Protein AF-A0A4W6FA17-F1 (afdb_monomer_lite)

Secondary structure (DSSP, 8-state):
----HHHHHHHHHHHHHHHH-S--HHHHHHHHHTTSS-HHHHHHHHTSSSHHHHHHHHHHHHHHS-TTSSHHHHHHHHS--

Sequence (81 aa):
TDHKDGQHFIDRHRTALIQRVNDTGPILDELMDWGLISSENYESVRALKTTQDQMRAILKPVSAARMKHLRPLISELEGSG

Foldseek 3Di:
DDQVVVLVVCVVCLVVCLVVDQDCVVVLVVCVVVVLDDPVLSVVLVPDPGSSSSSVSSSVSVSVPRCPPCVVVVCVVVVPD

Organism: Lates calcarifer (NCBI:txid8187)

InterPro domains:
  IPR001315 CARD domain [PF00619] (7-62)
  IPR001315 CARD domain [PS50209] (2-62)
  IPR011029 Death-like domain superfamily [G3DSA:1.10.533.10] (7-80)
  IPR011029 Death-like domain superfamily [SSF47986] (4-69)
  IPR051249 NLRP Inflammasome [PTHR46985] (4-68)

Structure (mmCIF, N/CA/C/O backbone):
data_AF-A0A4W6FA17-F1
#
_entry.id   AF-A0A4W6FA17-F1
#
loop_
_atom_site.group_PDB
_atom_site.id
_atom_site.type_symbol
_atom_site.label_atom_id
_atom_site.label_alt_id
_atom_site.label_comp_id
_atom_site.label_asym_id
_atom_site.label_entity_id
_atom_site.label_seq_id
_atom_site.pdbx_PDB_ins_code
_atom_site.Cartn_x
_atom_site.Cartn_y
_atom_site.Cartn_z
_atom_site.occupancy
_atom_site.B_iso_or_equiv
_atom_site.auth_seq_id
_atom_site.auth_comp_id
_atom_site.auth_asym_id
_atom_site.auth_atom_id
_atom_site.pdbx_PDB_model_num
ATOM 1 N N . THR A 1 1 ? 25.478 3.958 -13.140 1.00 38.31 1 THR A N 1
ATOM 2 C CA . THR A 1 1 ? 24.370 2.989 -13.024 1.00 38.31 1 THR A CA 1
ATOM 3 C C . THR A 1 1 ? 23.313 3.612 -12.143 1.00 38.31 1 THR A C 1
ATOM 5 O O . THR A 1 1 ? 23.370 3.492 -10.922 1.00 38.31 1 THR A O 1
ATOM 8 N N . ASP A 1 2 ? 22.427 4.387 -12.765 1.00 40.06 2 ASP A N 1
ATOM 9 C CA . ASP A 1 2 ? 21.399 5.145 -12.060 1.00 40.06 2 ASP A CA 1
ATOM 10 C C . ASP A 1 2 ? 20.347 4.177 -11.497 1.00 40.06 2 ASP A C 1
ATOM 12 O O . ASP A 1 2 ? 19.704 3.433 -12.230 1.00 40.06 2 ASP A O 1
ATOM 16 N N . HIS A 1 3 ? 20.302 4.074 -10.170 1.00 48.12 3 HIS A N 1
ATOM 17 C CA . HIS A 1 3 ? 19.339 3.259 -9.425 1.00 48.12 3 HIS A CA 1
ATOM 18 C C . HIS A 1 3 ? 18.256 4.150 -8.790 1.00 48.12 3 HIS A C 1
ATOM 20 O O . HIS A 1 3 ? 17.575 3.703 -7.868 1.00 48.12 3 HIS A O 1
ATOM 26 N N . LYS A 1 4 ? 18.129 5.416 -9.216 1.00 51.06 4 LYS A N 1
ATOM 27 C CA . LYS A 1 4 ? 17.239 6.392 -8.581 1.00 51.06 4 LYS A CA 1
ATOM 28 C C . LYS A 1 4 ? 15.867 6.452 -9.246 1.00 51.06 4 LYS A C 1
ATOM 30 O O . LYS A 1 4 ? 14.886 6.700 -8.549 1.00 51.06 4 LYS A O 1
ATOM 35 N N . ASP A 1 5 ? 15.764 6.154 -10.539 1.00 52.81 5 ASP A N 1
ATOM 36 C CA . ASP A 1 5 ? 14.511 6.309 -11.294 1.00 52.81 5 ASP A CA 1
ATOM 37 C C . ASP A 1 5 ? 13.331 5.514 -10.724 1.00 52.81 5 ASP A C 1
ATOM 39 O O . ASP A 1 5 ? 12.223 6.032 -10.592 1.00 52.81 5 ASP A O 1
ATOM 43 N N . GLY A 1 6 ? 13.556 4.274 -10.296 1.00 53.12 6 GLY A N 1
ATOM 44 C CA . GLY A 1 6 ? 12.458 3.454 -9.800 1.00 53.12 6 GLY A CA 1
ATOM 45 C C . GLY A 1 6 ? 11.981 3.827 -8.381 1.00 53.12 6 GLY A C 1
ATOM 46 O O . GLY A 1 6 ? 10.783 3.764 -8.098 1.00 53.12 6 GLY A O 1
ATOM 47 N N . GLN A 1 7 ? 12.878 4.303 -7.507 1.00 56.16 7 GLN A N 1
ATOM 48 C CA . GLN A 1 7 ? 12.476 4.903 -6.225 1.00 56.16 7 GLN A CA 1
ATOM 49 C C . GLN A 1 7 ? 11.612 6.145 -6.469 1.00 56.16 7 GLN A C 1
ATOM 51 O O . GLN A 1 7 ? 10.561 6.306 -5.850 1.00 56.16 7 GLN A O 1
ATOM 56 N N . HIS A 1 8 ? 12.014 6.980 -7.432 1.00 62.16 8 HIS A N 1
ATOM 57 C CA . HIS A 1 8 ? 11.262 8.172 -7.807 1.00 62.16 8 HIS A CA 1
ATOM 58 C C . HIS A 1 8 ? 9.900 7.852 -8.430 1.00 62.16 8 HIS A C 1
ATOM 60 O O . HIS A 1 8 ? 8.954 8.604 -8.199 1.00 62.16 8 HIS A O 1
ATOM 66 N N . PHE A 1 9 ? 9.766 6.746 -9.166 1.00 63.44 9 PHE A N 1
ATOM 67 C CA . PHE A 1 9 ? 8.486 6.309 -9.722 1.00 63.44 9 PHE A CA 1
ATOM 68 C C . PHE A 1 9 ? 7.488 5.958 -8.614 1.00 63.44 9 PHE A C 1
ATOM 70 O O . PHE A 1 9 ? 6.406 6.539 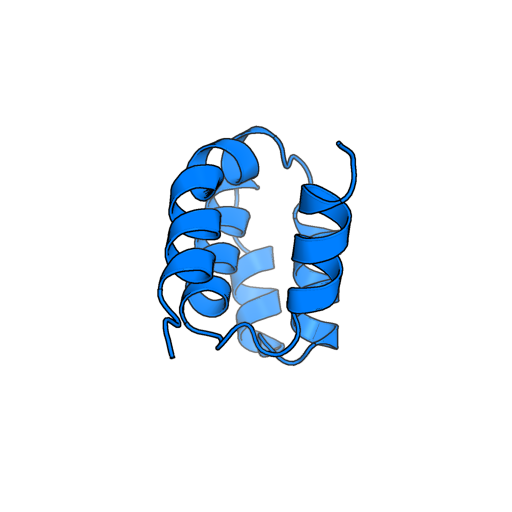-8.539 1.00 63.44 9 PHE A O 1
ATOM 77 N N . ILE A 1 10 ? 7.866 5.073 -7.691 1.00 65.44 10 ILE A N 1
ATOM 78 C CA . ILE A 1 10 ? 6.958 4.649 -6.619 1.00 65.44 10 ILE A CA 1
ATOM 79 C C . ILE A 1 10 ? 6.642 5.804 -5.669 1.00 65.44 10 ILE A C 1
ATOM 81 O O . ILE A 1 10 ? 5.488 5.942 -5.274 1.00 65.44 10 ILE A O 1
ATOM 85 N N . ASP A 1 11 ? 7.600 6.686 -5.370 1.00 66.19 11 ASP A N 1
ATOM 86 C CA . ASP A 1 11 ? 7.336 7.874 -4.552 1.00 66.19 11 ASP A CA 1
ATOM 87 C C . ASP A 1 11 ? 6.429 8.897 -5.257 1.00 66.19 11 ASP A C 1
ATOM 89 O O . ASP A 1 11 ? 5.545 9.467 -4.614 1.00 66.19 11 ASP A O 1
ATOM 93 N N . ARG A 1 12 ? 6.569 9.096 -6.577 1.00 71.00 12 ARG A N 1
ATOM 94 C CA . ARG A 1 12 ? 5.659 9.961 -7.356 1.00 71.00 12 ARG A CA 1
ATOM 95 C C . ARG A 1 12 ? 4.253 9.380 -7.459 1.00 71.00 12 ARG A C 1
ATOM 97 O O . ARG A 1 12 ? 3.277 10.119 -7.353 1.00 71.00 12 ARG A O 1
ATOM 104 N N . HIS A 1 13 ? 4.141 8.068 -7.644 1.00 71.69 13 HIS A N 1
ATOM 105 C CA . HIS A 1 13 ? 2.859 7.382 -7.795 1.00 71.69 13 HIS A CA 1
ATOM 106 C C . HIS A 1 13 ? 2.250 6.939 -6.461 1.00 71.69 13 HIS A C 1
ATOM 108 O O . HIS A 1 13 ? 1.108 6.483 -6.434 1.00 71.69 13 HIS A O 1
ATOM 114 N N . ARG A 1 14 ? 2.957 7.143 -5.342 1.00 72.12 14 ARG A N 1
ATOM 115 C CA . ARG A 1 14 ? 2.560 6.703 -4.001 1.00 72.12 14 ARG A CA 1
ATOM 116 C C . ARG A 1 14 ? 1.161 7.170 -3.629 1.00 72.12 14 ARG A C 1
ATOM 118 O O . ARG A 1 14 ? 0.323 6.375 -3.222 1.00 72.12 14 ARG A O 1
ATOM 125 N N . THR A 1 15 ? 0.902 8.463 -3.797 1.00 75.44 15 THR A N 1
ATOM 126 C CA . THR A 1 15 ? -0.383 9.078 -3.448 1.00 75.44 15 THR A CA 1
ATOM 127 C C . THR A 1 15 ? -1.509 8.559 -4.340 1.00 75.44 15 THR A C 1
ATOM 129 O O . THR A 1 15 ? -2.603 8.296 -3.850 1.00 75.44 15 THR A O 1
ATOM 132 N N . ALA A 1 16 ? -1.235 8.353 -5.631 1.00 77.44 16 ALA A N 1
ATOM 133 C CA . ALA A 1 16 ? -2.212 7.817 -6.574 1.00 77.44 16 ALA A CA 1
ATOM 134 C C . ALA A 1 16 ? -2.543 6.345 -6.280 1.00 77.44 16 ALA A C 1
ATOM 136 O O . ALA A 1 16 ? -3.711 5.973 -6.306 1.00 77.44 16 ALA A O 1
ATOM 137 N N . LEU A 1 17 ? -1.541 5.529 -5.941 1.00 76.31 17 LEU A N 1
ATOM 138 C CA . LEU A 1 17 ? -1.711 4.134 -5.525 1.00 76.31 17 LEU A CA 1
ATOM 139 C C . LEU A 1 17 ? -2.511 4.028 -4.223 1.00 76.31 17 LEU A C 1
ATOM 141 O O . LEU A 1 17 ? -3.472 3.272 -4.170 1.00 76.31 17 LEU A O 1
ATOM 145 N N . ILE A 1 18 ? -2.188 4.840 -3.211 1.00 77.06 18 ILE A N 1
ATOM 146 C CA . ILE A 1 18 ? -2.923 4.879 -1.932 1.00 77.06 18 ILE A CA 1
ATOM 147 C C . ILE A 1 18 ? -4.403 5.252 -2.130 1.00 77.06 18 ILE A C 1
ATOM 149 O O . ILE A 1 18 ? -5.252 4.787 -1.379 1.00 77.06 18 ILE A O 1
ATOM 153 N N . GLN A 1 19 ? -4.716 6.105 -3.110 1.00 76.25 19 GLN A N 1
ATOM 154 C CA . GLN A 1 19 ? -6.085 6.565 -3.371 1.00 76.25 19 GLN A CA 1
ATOM 155 C C . GLN A 1 19 ? -6.865 5.666 -4.343 1.00 76.25 19 GLN A C 1
ATOM 157 O O . GLN A 1 19 ? -8.085 5.596 -4.245 1.00 76.25 19 GLN A O 1
ATOM 162 N N . ARG A 1 20 ? -6.198 5.000 -5.298 1.00 77.44 20 ARG A N 1
ATOM 163 C CA . ARG A 1 20 ? -6.857 4.123 -6.288 1.00 77.44 20 ARG A CA 1
ATOM 164 C C . ARG A 1 20 ? -7.030 2.689 -5.801 1.00 77.44 20 ARG A C 1
ATOM 166 O O . ARG A 1 20 ? -7.947 2.014 -6.262 1.00 77.44 20 ARG A O 1
ATOM 173 N N . VAL A 1 21 ? -6.150 2.210 -4.924 1.00 76.25 21 VAL A N 1
ATOM 174 C CA . VAL A 1 21 ? -6.219 0.849 -4.392 1.00 76.25 21 VAL A CA 1
ATOM 175 C C . VAL A 1 21 ? -7.216 0.812 -3.239 1.00 76.25 21 VAL A C 1
ATOM 177 O O . VAL A 1 21 ? -6.980 1.394 -2.184 1.00 76.25 21 VAL A O 1
ATOM 180 N N . ASN A 1 22 ? -8.324 0.103 -3.450 1.00 77.12 22 ASN A N 1
ATOM 181 C CA . ASN A 1 22 ? -9.333 -0.153 -2.419 1.00 77.12 22 ASN A CA 1
ATOM 182 C C . ASN A 1 22 ? -9.132 -1.499 -1.707 1.00 77.12 22 ASN A C 1
ATOM 184 O O . ASN A 1 22 ? -9.678 -1.693 -0.622 1.00 77.12 22 ASN A O 1
ATOM 188 N N . ASP A 1 23 ? -8.313 -2.385 -2.277 1.00 81.06 23 ASP A N 1
ATOM 189 C CA . ASP A 1 23 ? -7.964 -3.681 -1.702 1.00 81.06 23 ASP A CA 1
ATOM 190 C C . ASP A 1 23 ? -6.446 -3.886 -1.741 1.00 81.06 23 ASP A C 1
ATOM 192 O O . ASP A 1 23 ? -5.840 -3.923 -2.812 1.00 81.06 23 ASP A O 1
ATOM 196 N N . THR A 1 24 ? -5.827 -3.982 -0.565 1.00 83.44 24 THR A N 1
ATOM 197 C CA . THR A 1 24 ? -4.381 -4.209 -0.448 1.00 83.44 24 THR A CA 1
ATOM 198 C C . THR A 1 24 ? -4.002 -5.680 -0.369 1.00 83.44 24 THR A C 1
ATOM 200 O O . THR A 1 24 ? -2.818 -5.977 -0.497 1.00 83.44 24 THR A O 1
ATOM 203 N N . GLY A 1 25 ? -4.965 -6.589 -0.178 1.00 82.25 25 GLY A N 1
ATOM 204 C CA . GLY A 1 25 ? -4.711 -8.019 0.001 1.00 82.25 25 GLY A CA 1
ATOM 205 C C . GLY A 1 25 ? -3.865 -8.615 -1.127 1.00 82.25 25 GLY A C 1
ATOM 206 O O . GLY A 1 25 ? -2.784 -9.125 -0.837 1.00 82.25 25 GLY A O 1
ATOM 207 N N . PRO A 1 26 ? -4.262 -8.445 -2.404 1.00 82.75 26 PRO A N 1
ATOM 208 C CA . PRO A 1 26 ? -3.506 -8.976 -3.538 1.00 82.75 26 PRO A CA 1
ATOM 209 C C . PRO A 1 26 ? -2.073 -8.434 -3.625 1.00 82.75 26 PRO A C 1
ATOM 211 O O . PRO A 1 26 ? -1.142 -9.173 -3.923 1.00 82.75 26 PRO A O 1
ATOM 214 N N . ILE A 1 27 ? -1.876 -7.149 -3.314 1.00 82.12 27 ILE A N 1
ATOM 215 C CA . ILE A 1 27 ? -0.549 -6.513 -3.341 1.00 82.12 27 ILE A CA 1
ATOM 216 C C . ILE A 1 27 ? 0.321 -7.065 -2.208 1.00 82.12 27 ILE A C 1
ATOM 218 O O . ILE A 1 27 ? 1.518 -7.279 -2.376 1.00 82.12 27 ILE A O 1
ATOM 222 N N . LEU A 1 28 ? -0.275 -7.289 -1.037 1.00 83.06 28 LEU A N 1
ATOM 223 C CA . LEU A 1 28 ? 0.411 -7.863 0.111 1.00 83.06 28 LEU A CA 1
ATOM 224 C C . LEU A 1 28 ? 0.839 -9.312 -0.161 1.00 83.06 28 LEU A C 1
ATOM 226 O O . LEU A 1 28 ? 1.958 -9.684 0.191 1.00 83.06 28 LEU A O 1
ATOM 230 N N . ASP A 1 29 ? -0.022 -10.094 -0.817 1.00 84.56 29 ASP A N 1
ATOM 231 C CA . ASP A 1 29 ? 0.267 -11.471 -1.225 1.00 84.56 29 ASP A CA 1
ATOM 232 C C . ASP A 1 29 ? 1.420 -11.520 -2.237 1.00 84.56 29 ASP A C 1
ATOM 234 O O . ASP A 1 29 ? 2.369 -12.273 -2.026 1.00 84.56 29 ASP A O 1
ATOM 238 N N . GLU A 1 30 ? 1.416 -10.664 -3.267 1.00 82.31 30 GLU A N 1
ATOM 239 C CA . GLU A 1 30 ? 2.527 -10.573 -4.232 1.00 82.31 30 GLU A CA 1
ATOM 240 C C . GLU A 1 30 ? 3.854 -10.206 -3.552 1.00 82.31 30 GLU A C 1
ATOM 242 O O . GLU A 1 30 ? 4.902 -10.780 -3.847 1.00 82.31 30 GLU A O 1
ATOM 247 N N . LEU A 1 31 ? 3.831 -9.274 -2.597 1.00 82.06 31 LEU A N 1
ATOM 248 C CA . LEU A 1 31 ? 5.038 -8.869 -1.872 1.00 82.06 31 LEU A CA 1
ATOM 249 C C . LEU A 1 31 ? 5.588 -9.971 -0.973 1.00 82.06 31 LEU A C 1
ATOM 251 O O . LEU A 1 31 ? 6.807 -10.060 -0.793 1.00 82.06 31 LEU A O 1
ATOM 255 N N . MET A 1 32 ? 4.703 -10.770 -0.382 1.00 83.44 32 MET A N 1
ATOM 256 C CA . MET A 1 32 ? 5.087 -11.914 0.432 1.00 83.44 32 MET A CA 1
ATOM 257 C C . MET A 1 32 ? 5.629 -13.049 -0.442 1.00 83.44 32 MET A C 1
ATOM 259 O O . MET A 1 32 ? 6.655 -13.630 -0.091 1.00 83.44 32 MET A O 1
ATOM 263 N N . ASP A 1 33 ? 5.019 -13.299 -1.603 1.00 82.31 33 ASP A N 1
ATOM 264 C CA . ASP A 1 33 ? 5.492 -14.274 -2.594 1.00 82.31 33 ASP A CA 1
ATOM 265 C C . ASP A 1 33 ? 6.885 -13.909 -3.135 1.00 82.31 33 ASP A C 1
ATOM 267 O O . ASP A 1 33 ? 7.787 -14.744 -3.205 1.00 82.31 33 ASP A O 1
ATOM 271 N N . TRP A 1 34 ? 7.127 -12.620 -3.391 1.00 79.56 34 TRP A N 1
ATOM 272 C CA . TRP A 1 34 ? 8.446 -12.114 -3.787 1.00 79.56 34 TRP A CA 1
ATOM 273 C C . TRP A 1 34 ? 9.466 -12.054 -2.641 1.00 79.56 34 TRP A C 1
ATOM 275 O O . TRP A 1 34 ? 10.614 -11.659 -2.863 1.00 79.56 34 TRP A O 1
ATOM 285 N N . GLY A 1 35 ? 9.071 -12.403 -1.412 1.00 79.06 35 GLY A N 1
ATOM 286 C CA . GLY A 1 35 ? 9.936 -12.367 -0.232 1.00 79.06 35 GLY A CA 1
ATOM 287 C C . GLY A 1 35 ? 10.393 -10.958 0.162 1.00 79.06 35 GLY A C 1
ATOM 288 O O . GLY A 1 35 ? 11.422 -10.804 0.820 1.00 79.06 35 GLY A O 1
ATOM 289 N N . LEU A 1 36 ? 9.660 -9.918 -0.254 1.00 76.88 36 LEU A N 1
ATOM 290 C CA . LEU A 1 36 ? 9.970 -8.521 0.069 1.00 76.88 36 LEU A CA 1
ATOM 291 C C . LEU A 1 36 ? 9.471 -8.110 1.456 1.00 76.88 36 LEU A C 1
ATOM 293 O O . LEU A 1 36 ? 9.977 -7.148 2.038 1.00 76.88 36 LEU A O 1
ATOM 297 N N . ILE A 1 37 ? 8.486 -8.833 1.986 1.00 80.75 37 ILE A N 1
ATOM 298 C CA . ILE A 1 37 ? 7.957 -8.660 3.338 1.00 80.75 37 ILE A CA 1
ATOM 299 C C . ILE A 1 37 ? 7.942 -10.005 4.070 1.00 80.75 37 ILE A C 1
ATOM 301 O O . ILE A 1 37 ? 7.750 -11.055 3.464 1.00 80.75 37 ILE A O 1
ATOM 305 N N . SER A 1 38 ? 8.152 -9.975 5.386 1.00 84.62 38 SER A N 1
ATOM 306 C CA . SER A 1 38 ? 7.976 -11.143 6.252 1.00 84.62 38 SER A CA 1
ATOM 307 C C . SER A 1 38 ? 6.496 -11.372 6.569 1.00 84.62 38 SER A C 1
ATOM 309 O O . SER A 1 38 ? 5.697 -10.437 6.508 1.00 84.62 38 SER A O 1
ATOM 311 N N . SER A 1 39 ? 6.137 -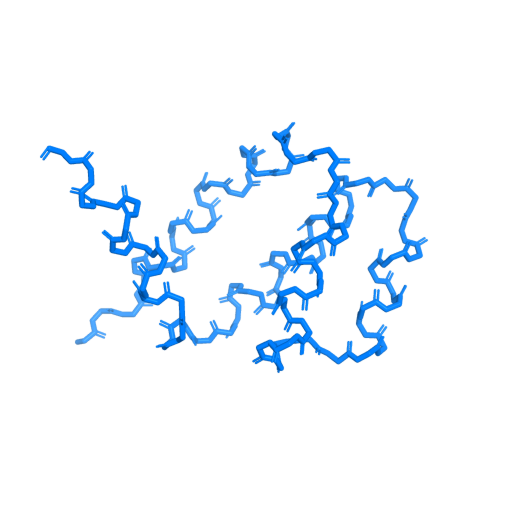12.585 6.999 1.00 85.19 39 SER A N 1
ATOM 312 C CA . SER A 1 39 ? 4.784 -12.891 7.493 1.00 85.19 39 SER A CA 1
ATOM 313 C C . SER A 1 39 ? 4.359 -11.971 8.646 1.00 85.19 39 SER A C 1
ATOM 315 O O . SER A 1 39 ? 3.209 -11.558 8.713 1.00 85.19 39 SER A O 1
ATOM 317 N N . GLU A 1 40 ? 5.294 -11.571 9.512 1.00 87.06 40 GLU A N 1
ATOM 318 C CA . GLU A 1 40 ? 5.036 -10.600 10.584 1.00 87.06 40 GLU A CA 1
ATOM 319 C C . GLU A 1 40 ? 4.672 -9.213 10.032 1.00 87.06 40 GLU A C 1
ATOM 321 O O . GLU A 1 40 ? 3.723 -8.584 10.502 1.00 87.06 40 GLU A O 1
ATOM 326 N N . ASN A 1 41 ? 5.380 -8.745 8.997 1.00 83.50 41 ASN A N 1
ATOM 327 C CA . ASN A 1 41 ? 5.028 -7.501 8.314 1.00 83.50 41 ASN A CA 1
ATOM 328 C C . ASN A 1 41 ? 3.688 -7.632 7.586 1.00 83.50 41 ASN A C 1
ATOM 330 O O . ASN A 1 41 ? 2.902 -6.691 7.619 1.00 83.50 41 ASN A O 1
ATOM 334 N N . TYR A 1 42 ? 3.413 -8.778 6.963 1.00 87.50 42 TYR A N 1
ATOM 335 C CA . TYR A 1 42 ? 2.130 -9.059 6.324 1.00 87.50 42 TYR A CA 1
ATOM 336 C C . TYR A 1 42 ? 0.980 -8.924 7.331 1.00 87.50 42 TYR A C 1
ATOM 338 O O . TYR A 1 42 ? 0.063 -8.130 7.126 1.00 87.50 42 TYR A O 1
ATOM 346 N N . GLU A 1 43 ? 1.049 -9.617 8.468 1.00 88.00 43 GLU A N 1
ATOM 347 C CA . GLU A 1 43 ? 0.006 -9.534 9.495 1.00 88.00 43 GLU A CA 1
ATOM 34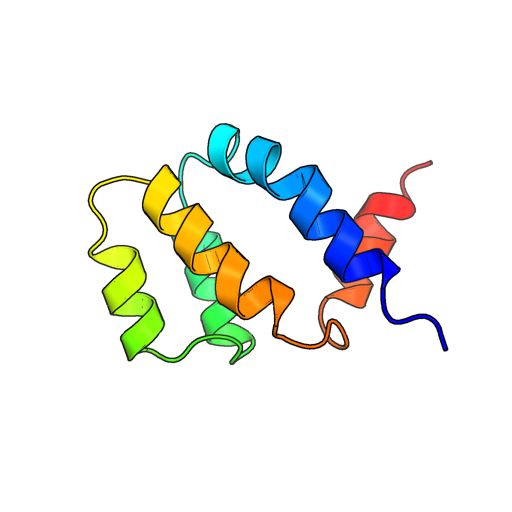8 C C . GLU A 1 43 ? -0.096 -8.133 10.104 1.00 88.00 43 GLU A C 1
ATOM 350 O O . GLU A 1 43 ? -1.200 -7.617 10.276 1.00 88.00 43 GLU A O 1
ATOM 355 N N . SER A 1 44 ? 1.038 -7.473 10.348 1.00 88.81 44 SER A N 1
ATOM 356 C CA . SER A 1 44 ? 1.073 -6.098 10.862 1.00 88.81 44 SER A CA 1
ATOM 357 C C . SER A 1 44 ? 0.398 -5.111 9.915 1.00 88.81 44 SER A C 1
ATOM 359 O O . SER A 1 44 ? -0.310 -4.212 10.366 1.00 88.81 44 SER A O 1
ATOM 361 N N . VAL A 1 45 ? 0.597 -5.272 8.603 1.00 87.81 45 VAL A N 1
ATOM 362 C CA . VAL A 1 45 ? -0.082 -4.459 7.595 1.00 87.81 45 VAL A CA 1
ATOM 363 C C . VAL A 1 45 ? -1.564 -4.807 7.571 1.00 87.81 45 VAL A C 1
ATOM 365 O O . VAL A 1 45 ? -2.389 -3.911 7.692 1.00 87.81 45 VAL A O 1
ATOM 368 N N . ARG A 1 46 ? -1.929 -6.088 7.495 1.00 86.62 46 ARG A N 1
ATOM 369 C CA . ARG A 1 46 ? -3.329 -6.538 7.432 1.00 86.62 46 ARG A CA 1
ATOM 370 C C . ARG A 1 46 ? -4.152 -6.144 8.664 1.00 86.62 46 ARG A C 1
ATOM 372 O O . ARG A 1 46 ? -5.353 -5.920 8.550 1.00 86.62 46 ARG A O 1
ATOM 379 N N . ALA A 1 47 ? -3.506 -6.007 9.820 1.00 88.81 47 ALA A N 1
ATOM 380 C CA . ALA A 1 47 ? -4.114 -5.531 11.060 1.00 88.81 47 ALA A CA 1
ATOM 381 C C . ALA A 1 47 ? -4.439 -4.022 11.058 1.00 88.81 47 ALA A C 1
ATOM 383 O O . ALA A 1 47 ? -5.141 -3.541 11.953 1.00 88.81 47 ALA A O 1
ATOM 384 N N . LEU A 1 48 ? -3.945 -3.247 10.084 1.00 88.12 48 LEU A N 1
ATOM 385 C CA . LEU A 1 48 ? -4.247 -1.820 9.976 1.00 88.12 48 LEU A CA 1
ATOM 386 C C . LEU A 1 48 ? -5.715 -1.600 9.596 1.00 88.12 48 LEU A C 1
ATOM 388 O O . LEU A 1 48 ? -6.270 -2.287 8.741 1.00 88.12 48 LEU A O 1
ATOM 392 N N . LYS A 1 49 ? -6.330 -0.587 10.218 1.00 83.88 49 LYS A N 1
ATOM 393 C CA . LYS A 1 49 ? -7.768 -0.297 10.094 1.00 83.88 49 LYS A CA 1
ATOM 394 C C . LYS A 1 49 ? -8.203 0.180 8.712 1.00 83.88 49 LYS A C 1
ATOM 396 O O . LYS A 1 49 ? -9.372 0.021 8.376 1.00 83.88 49 LYS A O 1
ATOM 401 N N . THR A 1 50 ? -7.317 0.825 7.957 1.00 85.56 50 THR A N 1
ATOM 402 C CA . THR A 1 50 ? -7.665 1.433 6.669 1.00 85.56 50 THR A CA 1
ATOM 403 C C . THR A 1 50 ? -6.765 0.907 5.562 1.00 85.56 50 THR A C 1
ATOM 405 O O . THR A 1 50 ? -5.557 0.748 5.746 1.00 85.56 50 THR A O 1
ATOM 408 N N . THR A 1 51 ? -7.340 0.710 4.378 1.00 83.62 51 THR A N 1
ATOM 409 C CA . THR A 1 51 ? -6.614 0.352 3.151 1.00 83.62 51 THR A CA 1
ATOM 410 C C . THR A 1 51 ? -5.493 1.352 2.834 1.00 83.62 51 THR A C 1
ATOM 412 O O . THR A 1 51 ? -4.439 0.998 2.308 1.00 83.62 51 THR A O 1
ATOM 415 N N . GLN A 1 52 ? -5.679 2.619 3.205 1.00 83.69 52 GLN A N 1
ATOM 416 C CA . GLN A 1 52 ? -4.702 3.680 2.973 1.00 83.69 52 GLN A CA 1
ATOM 417 C C . GLN A 1 52 ? -3.475 3.535 3.878 1.00 83.69 52 GLN A C 1
ATOM 419 O O . GLN A 1 52 ? -2.343 3.671 3.404 1.00 83.69 52 GLN A O 1
ATOM 424 N N . ASP A 1 53 ? -3.677 3.217 5.160 1.00 85.06 53 ASP A N 1
ATOM 425 C CA . ASP A 1 53 ? -2.581 2.908 6.082 1.00 85.06 53 ASP A CA 1
ATOM 426 C C . ASP A 1 53 ? -1.839 1.646 5.637 1.00 85.06 53 ASP A C 1
ATOM 428 O O . ASP A 1 53 ? -0.604 1.626 5.639 1.00 85.06 53 ASP A O 1
ATOM 432 N N . GLN A 1 54 ? -2.582 0.638 5.167 1.00 86.88 54 GLN A N 1
ATOM 433 C CA . GLN A 1 54 ? -2.025 -0.592 4.605 1.00 86.88 54 GLN A CA 1
ATOM 434 C C . GLN A 1 54 ? -1.094 -0.300 3.425 1.00 86.88 54 GLN A C 1
ATOM 436 O O . GLN A 1 54 ? 0.082 -0.664 3.457 1.00 86.88 54 GLN A O 1
ATOM 441 N N . MET A 1 55 ? -1.564 0.463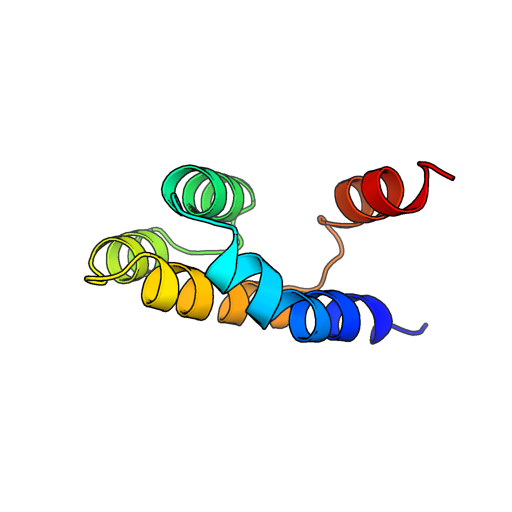 2.433 1.00 84.94 55 MET A N 1
ATOM 442 C CA . MET A 1 55 ? -0.745 0.871 1.287 1.00 84.94 55 MET A CA 1
ATOM 443 C C . MET A 1 55 ? 0.478 1.687 1.705 1.00 84.94 55 MET A C 1
ATOM 445 O O . MET A 1 55 ? 1.570 1.528 1.158 1.00 84.94 55 MET A O 1
ATOM 449 N N . ARG A 1 56 ? 0.340 2.562 2.704 1.00 83.06 56 ARG A N 1
ATOM 450 C CA . ARG A 1 56 ? 1.460 3.377 3.183 1.00 83.06 56 ARG A CA 1
ATOM 451 C C . ARG A 1 56 ? 2.557 2.520 3.816 1.00 83.06 56 ARG A C 1
ATOM 453 O O . ARG A 1 56 ? 3.737 2.854 3.650 1.00 83.06 56 ARG A O 1
ATOM 460 N N . ALA A 1 57 ? 2.170 1.451 4.510 1.00 83.31 57 ALA A N 1
ATOM 461 C CA . ALA A 1 57 ? 3.064 0.472 5.109 1.00 83.31 57 ALA A CA 1
ATOM 462 C C . ALA A 1 57 ? 3.677 -0.482 4.071 1.00 83.31 57 ALA A C 1
ATOM 464 O O . ALA A 1 57 ? 4.862 -0.762 4.183 1.00 83.31 57 ALA A O 1
ATOM 465 N N . ILE A 1 58 ? 2.936 -0.865 3.026 1.00 80.94 58 ILE A N 1
ATOM 466 C CA . ILE A 1 58 ? 3.424 -1.619 1.854 1.00 80.94 58 ILE A CA 1
ATOM 467 C C . ILE A 1 58 ? 4.510 -0.853 1.087 1.00 80.94 58 ILE A C 1
ATOM 469 O O . ILE A 1 58 ? 5.542 -1.403 0.712 1.00 80.94 58 ILE A O 1
ATOM 473 N N . LEU A 1 59 ? 4.307 0.446 0.871 1.00 74.69 59 LEU A N 1
ATOM 474 C CA . LEU A 1 59 ? 5.203 1.256 0.039 1.00 74.69 59 LEU A CA 1
ATOM 475 C C . LEU A 1 59 ? 6.555 1.550 0.718 1.00 74.69 59 LEU A C 1
ATOM 477 O O . LEU A 1 59 ? 7.505 1.929 0.041 1.00 74.69 59 LEU A O 1
ATOM 481 N N . LYS A 1 60 ? 6.665 1.367 2.043 1.00 74.19 60 LYS A N 1
ATOM 482 C CA . LYS A 1 60 ? 7.915 1.535 2.812 1.00 74.19 60 LYS A CA 1
ATOM 483 C C . LYS A 1 60 ? 8.989 0.481 2.478 1.00 74.19 60 LYS A C 1
ATOM 485 O O . LYS A 1 60 ? 10.104 0.877 2.155 1.00 74.19 60 LYS A O 1
ATOM 490 N N . PRO A 1 61 ? 8.720 -0.834 2.576 1.00 65.56 61 PRO A N 1
ATOM 491 C CA . PRO A 1 61 ? 9.678 -1.860 2.188 1.00 65.56 61 PRO A CA 1
ATOM 492 C C . PRO A 1 61 ? 9.889 -1.889 0.676 1.00 65.56 61 PRO A C 1
ATOM 494 O O . PRO A 1 61 ? 11.009 -2.132 0.258 1.00 65.56 61 PRO A O 1
ATOM 497 N N . VAL A 1 62 ? 8.885 -1.564 -0.148 1.00 63.75 62 VAL A N 1
ATOM 498 C CA . VAL A 1 62 ? 9.037 -1.524 -1.615 1.00 63.75 62 VAL A CA 1
ATOM 499 C C . VAL A 1 62 ? 10.007 -0.429 -2.078 1.00 63.75 62 VAL A C 1
ATOM 501 O O . VAL A 1 62 ? 10.786 -0.662 -2.998 1.00 63.75 62 VAL A O 1
ATOM 504 N N . SER A 1 63 ? 10.030 0.741 -1.430 1.00 61.41 63 SER A N 1
ATOM 505 C CA . SER A 1 63 ? 11.018 1.781 -1.754 1.00 61.41 63 SER A CA 1
ATOM 506 C C . SER A 1 63 ? 12.437 1.429 -1.282 1.00 61.41 63 SER A C 1
ATOM 508 O O . SER A 1 63 ? 13.415 1.919 -1.849 1.00 61.41 63 SER A O 1
ATOM 510 N N . ALA A 1 64 ? 12.570 0.561 -0.274 1.00 55.28 64 ALA A N 1
ATOM 511 C CA . ALA A 1 64 ? 13.851 0.074 0.241 1.00 55.28 64 ALA A CA 1
ATOM 512 C C . ALA A 1 64 ? 14.352 -1.198 -0.477 1.00 55.28 64 ALA A C 1
ATOM 514 O O . ALA A 1 64 ? 15.561 -1.414 -0.611 1.00 55.28 64 ALA A O 1
ATOM 515 N N . ALA A 1 65 ? 13.434 -2.035 -0.961 1.00 55.47 65 ALA A N 1
ATOM 516 C CA . ALA A 1 65 ? 13.707 -3.253 -1.698 1.00 55.47 65 ALA A CA 1
ATOM 517 C C . ALA A 1 65 ? 14.200 -2.896 -3.100 1.00 55.47 65 ALA A C 1
ATOM 519 O O . ALA A 1 65 ? 13.458 -2.461 -3.976 1.00 55.47 65 ALA A O 1
ATOM 520 N N . ARG A 1 66 ? 15.504 -3.080 -3.308 1.00 55.19 66 ARG A N 1
ATOM 521 C CA . ARG A 1 66 ? 16.192 -2.891 -4.588 1.00 55.19 66 ARG A CA 1
ATOM 522 C C . ARG A 1 66 ? 15.375 -3.546 -5.707 1.00 55.19 66 ARG A C 1
ATOM 524 O O . ARG A 1 66 ? 15.258 -4.767 -5.745 1.00 55.19 66 ARG A O 1
ATOM 531 N N . MET A 1 67 ? 14.870 -2.725 -6.625 1.00 56.84 67 MET A N 1
ATOM 532 C CA . MET A 1 67 ? 13.997 -3.055 -7.764 1.00 56.84 67 MET A CA 1
ATOM 533 C C . MET A 1 67 ? 14.682 -3.907 -8.842 1.00 56.84 67 MET A C 1
ATOM 535 O O . MET A 1 67 ? 14.653 -3.603 -10.031 1.00 56.84 67 MET A O 1
ATOM 539 N N . LYS A 1 68 ? 15.356 -4.982 -8.444 1.00 54.94 68 LYS A N 1
ATOM 540 C CA . LYS A 1 68 ? 15.918 -5.957 -9.376 1.00 54.94 68 LYS A CA 1
ATOM 541 C C . LYS A 1 68 ? 14.839 -6.908 -9.899 1.00 54.94 68 LYS A C 1
ATOM 543 O O . LYS A 1 68 ? 14.986 -7.401 -11.009 1.00 54.94 68 LYS A O 1
ATOM 548 N N . HIS A 1 69 ? 13.753 -7.094 -9.143 1.00 54.69 69 HIS A N 1
ATOM 549 C CA . HIS A 1 69 ? 12.661 -8.016 -9.477 1.00 54.69 69 HIS A CA 1
ATOM 550 C C . HIS A 1 69 ? 11.412 -7.340 -10.068 1.00 54.69 69 HIS A C 1
ATOM 552 O O . HIS A 1 69 ? 10.664 -8.001 -10.772 1.00 54.69 69 HIS A O 1
ATOM 558 N N . LEU A 1 70 ? 11.219 -6.027 -9.875 1.00 60.69 70 LEU A N 1
ATOM 559 C CA . LEU A 1 70 ? 10.061 -5.282 -10.411 1.00 60.69 70 LEU A CA 1
ATOM 560 C C . LEU A 1 70 ? 10.248 -4.758 -11.843 1.00 60.69 70 LEU A C 1
ATOM 562 O O . LEU A 1 70 ? 9.321 -4.199 -12.422 1.00 60.69 70 LEU A O 1
ATOM 566 N N . ARG A 1 71 ? 11.439 -4.935 -12.431 1.00 59.88 71 ARG A N 1
ATOM 567 C CA . ARG A 1 71 ? 11.729 -4.527 -13.815 1.00 59.88 71 ARG A CA 1
ATOM 568 C C . ARG A 1 71 ? 10.694 -5.001 -14.848 1.00 59.88 71 ARG A C 1
ATOM 570 O O . ARG A 1 71 ? 10.341 -4.177 -15.683 1.00 59.88 71 ARG A O 1
ATOM 577 N N . PRO A 1 72 ? 10.189 -6.250 -14.803 1.00 61.38 72 PRO A N 1
ATOM 578 C CA . PRO A 1 72 ? 9.215 -6.718 -15.788 1.00 61.38 72 PRO A CA 1
ATOM 579 C C . PRO A 1 72 ? 7.917 -5.902 -15.760 1.00 61.38 72 PRO A C 1
ATOM 581 O O . PRO A 1 72 ? 7.410 -5.527 -16.808 1.00 61.38 72 PRO A O 1
ATOM 584 N N . LEU A 1 73 ? 7.426 -5.554 -14.565 1.00 63.94 73 LEU A N 1
ATOM 585 C CA . LEU A 1 73 ? 6.180 -4.798 -14.396 1.00 63.94 73 LEU A CA 1
ATOM 586 C C . LEU A 1 73 ? 6.317 -3.338 -14.840 1.00 63.94 73 LEU A C 1
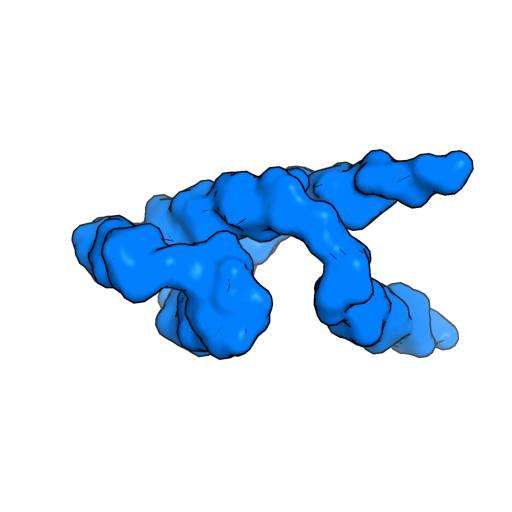ATOM 588 O O . LEU A 1 73 ? 5.381 -2.767 -15.387 1.00 63.94 73 LEU A O 1
ATOM 592 N N . ILE A 1 74 ? 7.491 -2.739 -14.630 1.00 63.56 74 ILE A N 1
ATOM 593 C CA . ILE A 1 74 ? 7.769 -1.364 -15.063 1.00 63.56 74 ILE A CA 1
ATOM 594 C C . ILE A 1 74 ? 7.885 -1.302 -16.595 1.00 63.56 74 ILE A C 1
ATOM 596 O O . ILE A 1 74 ? 7.303 -0.413 -17.204 1.00 63.56 74 ILE A O 1
ATOM 600 N N . 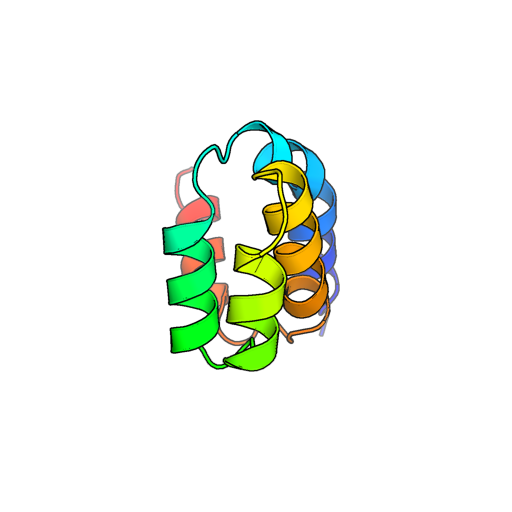SER A 1 75 ? 8.544 -2.279 -17.231 1.00 62.62 75 SER A N 1
ATOM 601 C CA . SER A 1 75 ? 8.630 -2.351 -18.697 1.00 62.62 75 SER A CA 1
ATOM 602 C C . SER A 1 75 ? 7.280 -2.592 -19.377 1.00 62.62 75 SER A C 1
ATOM 604 O O . SER A 1 75 ? 7.056 -2.044 -20.449 1.00 62.62 75 SER A O 1
ATOM 606 N N . GLU A 1 76 ? 6.371 -3.351 -18.760 1.00 67.31 76 GLU A N 1
ATOM 607 C CA . GLU A 1 76 ? 5.009 -3.548 -19.281 1.00 67.31 76 GLU A CA 1
ATOM 608 C C . GLU A 1 76 ? 4.178 -2.252 -19.208 1.00 67.31 76 GLU A C 1
ATOM 610 O O . GLU A 1 76 ? 3.437 -1.916 -20.132 1.00 67.31 76 GLU A O 1
ATOM 615 N N . LEU A 1 77 ? 4.344 -1.479 -18.128 1.00 61.25 77 LEU A N 1
ATOM 616 C CA . LEU A 1 77 ? 3.671 -0.190 -17.941 1.00 61.25 77 LEU A CA 1
ATOM 617 C C . LEU A 1 77 ? 4.251 0.926 -18.827 1.00 61.25 77 LEU A C 1
ATOM 619 O O . LEU A 1 77 ? 3.506 1.815 -19.232 1.00 61.25 77 LEU A O 1
ATOM 623 N N . GLU A 1 78 ? 5.550 0.889 -19.139 1.00 62.75 78 GLU A N 1
ATOM 624 C CA . GLU A 1 78 ? 6.215 1.850 -20.036 1.00 62.75 78 GLU A CA 1
ATOM 625 C C . GLU A 1 78 ? 6.136 1.457 -21.526 1.00 62.75 78 GLU A C 1
ATOM 627 O O . GLU A 1 78 ? 6.269 2.320 -22.390 1.00 62.75 78 GLU A O 1
ATOM 632 N N . GLY A 1 79 ? 5.909 0.177 -21.841 1.00 54.06 79 GLY A N 1
ATOM 633 C CA . GLY A 1 79 ? 5.873 -0.364 -23.207 1.00 54.06 79 GLY A CA 1
ATOM 634 C C . GLY A 1 79 ? 4.532 -0.235 -23.936 1.00 54.06 79 GLY A C 1
ATOM 635 O O . GLY A 1 79 ? 4.450 -0.566 -25.117 1.00 54.06 79 GLY A O 1
ATOM 636 N N . SER A 1 80 ? 3.487 0.257 -23.268 1.00 51.72 80 SER A N 1
ATOM 637 C CA . SER A 1 80 ? 2.222 0.631 -23.913 1.00 51.72 80 SER A CA 1
ATOM 638 C C . SER A 1 80 ? 2.278 2.092 -24.370 1.00 51.72 80 SER A C 1
ATOM 640 O O . SER A 1 80 ? 1.682 2.972 -23.747 1.00 51.72 80 SER A O 1
ATOM 642 N N . GLY A 1 81 ? 3.034 2.345 -25.439 1.00 47.28 81 GLY A N 1
ATOM 643 C CA . GLY A 1 81 ? 3.101 3.620 -26.157 1.00 47.28 81 GLY A CA 1
ATOM 644 C C . GLY A 1 81 ? 3.030 3.397 -27.656 1.00 47.28 81 GLY A C 1
ATOM 645 O O . GLY A 1 81 ? 3.847 2.592 -28.152 1.00 47.28 81 GLY A O 1
#

Radius of gyration: 12.88 Å; chains: 1; bounding box: 34×24×37 Å

pLDDT: mean 72.05, std 13.18, range [38.31, 88.81]